Protein AF-H6NA15-F1 (afdb_monomer)

Mean predicted aligned error: 8.89 Å

Structure (mmCIF, N/CA/C/O backbone):
data_AF-H6NA15-F1
#
_entry.id   AF-H6NA15-F1
#
loop_
_atom_site.group_PDB
_atom_site.id
_atom_site.type_symbol
_atom_site.label_atom_id
_atom_site.label_alt_id
_atom_site.label_comp_id
_atom_site.label_asym_id
_atom_site.label_entity_id
_atom_site.label_seq_id
_atom_site.pdbx_PDB_ins_code
_atom_site.Cartn_x
_atom_site.Cartn_y
_atom_site.Cartn_z
_atom_site.occupancy
_atom_site.B_iso_or_equiv
_atom_site.auth_seq_id
_atom_site.auth_comp_id
_atom_site.auth_asym_id
_atom_site.auth_atom_id
_atom_site.pdbx_PDB_model_num
ATOM 1 N N . MET A 1 1 ? -8.275 13.413 22.780 1.00 54.44 1 MET A N 1
ATOM 2 C CA . MET A 1 1 ? -6.966 13.155 22.125 1.00 54.44 1 MET A CA 1
ATOM 3 C C . MET A 1 1 ? -6.715 14.273 21.119 1.00 54.44 1 MET A C 1
ATOM 5 O O . MET A 1 1 ? -7.529 14.413 20.221 1.00 54.44 1 MET A O 1
ATOM 9 N N . GLN A 1 2 ? -5.659 15.075 21.287 1.00 58.62 2 GLN A N 1
ATOM 10 C CA . GLN A 1 2 ? -5.511 16.385 20.622 1.00 58.62 2 GLN A CA 1
ATOM 11 C C . GLN A 1 2 ? -5.276 16.355 19.095 1.00 58.62 2 GLN A C 1
ATOM 13 O O . GLN A 1 2 ? -5.669 17.306 18.437 1.00 58.62 2 GLN A O 1
ATOM 18 N N . TYR A 1 3 ? -4.741 15.273 18.503 1.00 69.12 3 TYR A N 1
ATOM 19 C CA . TYR A 1 3 ? -4.517 15.189 17.042 1.00 69.12 3 TYR A CA 1
ATOM 20 C C . TYR A 1 3 ? -4.763 13.772 16.491 1.00 69.12 3 TYR A C 1
ATOM 22 O O . TYR A 1 3 ? -3.817 13.003 16.304 1.00 69.12 3 TYR A O 1
ATOM 30 N N . PRO A 1 4 ? -6.028 13.371 16.262 1.00 74.44 4 PRO A N 1
ATOM 31 C CA . PRO A 1 4 ? -6.343 12.024 15.786 1.00 74.44 4 PRO A CA 1
ATOM 32 C C . PRO A 1 4 ? -5.823 11.761 14.365 1.00 74.44 4 PRO A C 1
ATOM 34 O O . PRO A 1 4 ? -5.337 10.668 14.105 1.00 74.44 4 PRO A O 1
ATOM 37 N N . TRP A 1 5 ? -5.856 12.758 13.481 1.00 79.56 5 TRP A N 1
ATOM 38 C CA . TRP A 1 5 ? -5.491 12.623 12.067 1.00 79.56 5 TRP A CA 1
ATOM 39 C C . TRP A 1 5 ? -4.003 12.369 11.845 1.00 79.56 5 TRP A C 1
ATOM 41 O O . TRP A 1 5 ? -3.649 11.406 11.181 1.00 79.56 5 TRP A O 1
ATOM 51 N N . ILE A 1 6 ? -3.134 13.166 12.474 1.00 82.81 6 ILE A N 1
ATOM 52 C CA . ILE A 1 6 ? -1.674 13.010 12.366 1.00 82.81 6 ILE A CA 1
ATOM 53 C C . ILE A 1 6 ? -1.243 11.634 12.884 1.00 82.81 6 ILE A C 1
ATOM 55 O O . ILE A 1 6 ? -0.460 10.941 12.243 1.00 82.81 6 ILE A O 1
ATOM 59 N N . ARG A 1 7 ? -1.795 11.204 14.026 1.00 79.19 7 ARG A N 1
ATOM 60 C CA . ARG A 1 7 ? -1.494 9.883 14.595 1.00 79.19 7 ARG A CA 1
ATOM 61 C C . ARG A 1 7 ? -1.931 8.749 13.676 1.00 79.19 7 ARG A C 1
ATOM 63 O O . ARG A 1 7 ? -1.187 7.788 13.532 1.00 79.19 7 ARG A O 1
ATOM 70 N N . ILE A 1 8 ? -3.112 8.861 13.069 1.00 80.19 8 ILE A N 1
ATOM 71 C CA . ILE A 1 8 ? -3.605 7.862 12.117 1.00 80.19 8 ILE A CA 1
ATOM 72 C C . ILE A 1 8 ? -2.727 7.844 10.875 1.00 80.19 8 ILE A C 1
ATOM 74 O O . ILE A 1 8 ? -2.351 6.765 10.455 1.00 80.19 8 ILE A O 1
ATOM 78 N N . THR A 1 9 ? -2.332 9.000 10.342 1.00 85.69 9 THR A N 1
ATOM 79 C CA . THR A 1 9 ? -1.405 9.067 9.209 1.00 85.69 9 THR A CA 1
ATOM 80 C C . THR A 1 9 ? -0.089 8.357 9.526 1.00 85.69 9 THR A C 1
ATOM 82 O O . THR A 1 9 ? 0.316 7.483 8.772 1.00 85.69 9 THR A O 1
ATOM 85 N N . LEU A 1 10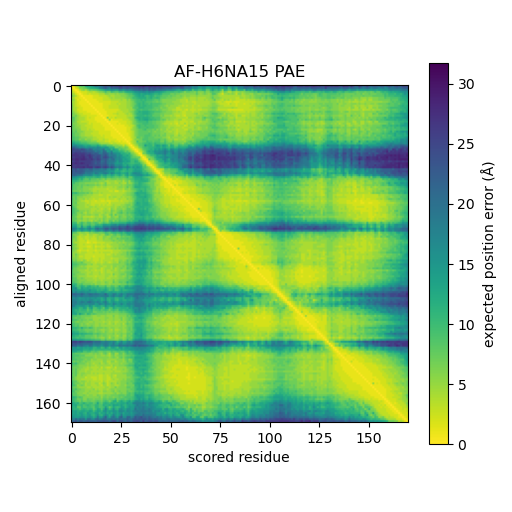 ? 0.549 8.662 10.661 1.00 84.94 10 LEU A N 1
ATOM 86 C CA . LEU A 1 10 ? 1.806 8.015 11.058 1.00 84.94 10 LEU A CA 1
ATOM 87 C C . LEU A 1 10 ? 1.644 6.502 11.252 1.00 84.94 10 LEU A C 1
ATOM 89 O O . LEU A 1 10 ? 2.473 5.729 10.778 1.00 84.94 10 LEU A O 1
ATOM 93 N N . LEU A 1 11 ? 0.563 6.081 11.915 1.00 82.06 11 LEU A N 1
ATOM 94 C CA . LEU A 1 11 ? 0.255 4.669 12.123 1.00 82.06 11 LEU A CA 1
ATOM 95 C C . LEU A 1 11 ? 0.003 3.956 10.789 1.00 82.06 11 LEU A C 1
ATOM 97 O O . LEU A 1 11 ? 0.553 2.886 10.563 1.00 82.06 11 LEU A O 1
ATOM 101 N N . SER A 1 12 ? -0.786 4.555 9.897 1.00 81.38 12 SER A N 1
ATOM 102 C CA . SER A 1 12 ? -1.056 4.038 8.557 1.00 81.38 12 SER A CA 1
ATOM 103 C C . SER A 1 12 ? 0.221 3.916 7.740 1.00 81.38 12 SER A C 1
ATOM 105 O O . SER A 1 12 ? 0.441 2.859 7.169 1.00 81.38 12 SER A O 1
ATOM 107 N N . CYS A 1 13 ? 1.096 4.925 7.736 1.00 85.81 13 CYS A N 1
ATOM 108 C CA . CYS A 1 13 ? 2.379 4.849 7.035 1.00 85.81 13 CYS A CA 1
ATOM 109 C C . CYS A 1 13 ? 3.264 3.722 7.581 1.00 85.81 13 CYS A C 1
ATOM 111 O O . CYS A 1 13 ? 3.832 2.960 6.804 1.00 85.81 13 CYS A O 1
ATOM 113 N N . TRP A 1 14 ? 3.369 3.596 8.908 1.00 83.25 14 TRP A N 1
ATOM 114 C CA . TRP A 1 14 ? 4.201 2.569 9.536 1.00 83.25 14 TRP A CA 1
ATOM 115 C C . TRP A 1 14 ? 3.660 1.156 9.290 1.00 83.25 14 TRP A C 1
ATOM 117 O O . TRP A 1 14 ? 4.409 0.272 8.879 1.00 83.25 14 TRP A O 1
ATOM 127 N N . LEU A 1 15 ? 2.352 0.953 9.481 1.00 81.38 15 LEU A N 1
ATOM 128 C CA . LEU A 1 15 ? 1.696 -0.331 9.233 1.00 81.38 15 LEU A CA 1
ATOM 129 C C . LEU A 1 15 ? 1.755 -0.703 7.758 1.00 81.38 15 LEU A C 1
ATOM 131 O O . LEU A 1 15 ? 2.146 -1.819 7.431 1.00 81.38 15 LEU A O 1
ATOM 135 N N . PHE A 1 16 ? 1.403 0.231 6.874 1.00 82.94 16 PHE A N 1
ATOM 136 C CA . PHE A 1 16 ? 1.443 -0.003 5.441 1.00 82.94 16 PHE A CA 1
ATOM 137 C C . PHE A 1 16 ? 2.861 -0.356 4.995 1.00 82.94 16 PHE A C 1
ATOM 139 O O . PHE A 1 16 ? 3.051 -1.412 4.408 1.00 82.94 16 PHE A O 1
ATOM 146 N N . GLY A 1 17 ? 3.866 0.450 5.355 1.00 81.44 17 GLY A N 1
ATOM 147 C CA . GLY A 1 17 ? 5.262 0.176 5.011 1.00 81.44 17 GLY A CA 1
ATOM 148 C C . GLY A 1 17 ? 5.747 -1.182 5.528 1.00 81.44 17 GLY A C 1
ATOM 149 O O . GLY A 1 17 ? 6.328 -1.954 4.769 1.00 81.44 17 GLY A O 1
ATOM 150 N N . GLY A 1 18 ? 5.452 -1.516 6.789 1.00 82.69 18 GLY A N 1
ATOM 151 C CA . GLY A 1 18 ? 5.834 -2.797 7.384 1.00 82.69 18 GLY A CA 1
ATOM 152 C C . GLY A 1 18 ? 5.185 -4.001 6.696 1.00 82.69 18 GLY A C 1
ATOM 153 O O . GLY A 1 18 ? 5.876 -4.951 6.329 1.00 82.69 18 GLY A O 1
ATOM 154 N N . PHE A 1 19 ? 3.868 -3.964 6.473 1.00 82.88 19 PHE A N 1
ATOM 155 C CA . PHE A 1 19 ? 3.163 -5.064 5.809 1.00 82.88 19 PHE A CA 1
ATOM 156 C C . PHE A 1 19 ? 3.462 -5.150 4.314 1.00 82.88 19 PHE A C 1
ATOM 158 O O . PHE A 1 19 ?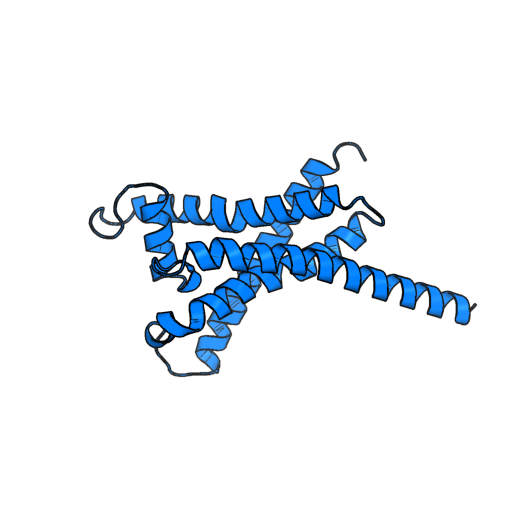 3.478 -6.250 3.763 1.00 82.88 19 PHE A O 1
ATOM 165 N N . TYR A 1 20 ? 3.726 -4.025 3.657 1.00 80.69 20 TYR A N 1
ATOM 166 C CA . TYR A 1 20 ? 4.132 -3.992 2.257 1.00 80.69 20 TYR A CA 1
ATOM 167 C C . TYR A 1 20 ? 5.511 -4.641 2.074 1.00 80.69 20 TYR A C 1
ATOM 169 O O . TYR A 1 20 ? 5.661 -5.525 1.233 1.00 80.69 20 TYR A O 1
ATOM 177 N N . LEU A 1 21 ? 6.486 -4.308 2.931 1.00 81.31 21 LEU A N 1
ATOM 178 C CA . LEU A 1 21 ? 7.799 -4.967 2.954 1.00 81.31 21 LEU A CA 1
ATOM 179 C C . LEU A 1 21 ? 7.694 -6.460 3.274 1.00 81.31 21 LEU A C 1
ATOM 181 O O . LEU A 1 21 ? 8.354 -7.273 2.631 1.00 81.31 21 LEU A O 1
ATOM 185 N N . LEU A 1 22 ? 6.844 -6.836 4.232 1.00 82.06 22 LEU A N 1
ATOM 186 C CA . LEU A 1 22 ? 6.601 -8.242 4.549 1.00 82.06 22 LEU A CA 1
ATOM 187 C C . LEU A 1 22 ? 6.002 -8.989 3.351 1.00 82.06 22 LEU A C 1
ATOM 189 O O . LEU A 1 22 ? 6.438 -10.092 3.039 1.00 82.06 22 LEU A O 1
ATOM 193 N N . THR A 1 23 ? 5.033 -8.382 2.661 1.00 79.19 23 THR A N 1
ATOM 194 C CA . THR A 1 23 ? 4.408 -8.957 1.462 1.00 79.19 23 THR A CA 1
ATOM 195 C C . THR A 1 23 ? 5.437 -9.138 0.355 1.00 79.19 23 THR A C 1
ATOM 197 O O . THR A 1 23 ? 5.488 -10.200 -0.265 1.00 79.19 23 THR A O 1
ATOM 200 N N . PHE A 1 24 ? 6.311 -8.149 0.160 1.00 75.75 24 PHE A N 1
ATOM 201 C CA . PHE A 1 24 ? 7.420 -8.240 -0.780 1.00 75.75 24 PHE A CA 1
ATOM 202 C C . PHE A 1 24 ? 8.380 -9.376 -0.417 1.00 75.75 24 PHE A C 1
ATOM 204 O O . PHE A 1 24 ? 8.683 -10.208 -1.265 1.00 75.75 24 PHE A O 1
ATOM 211 N N . PHE A 1 25 ? 8.791 -9.474 0.849 1.00 77.94 25 PHE A N 1
ATOM 212 C CA . PHE A 1 25 ? 9.690 -10.525 1.320 1.00 77.94 25 PHE A CA 1
ATOM 213 C C . PHE A 1 25 ? 9.088 -11.925 1.158 1.00 77.94 25 PHE A C 1
ATOM 215 O O . PHE A 1 25 ? 9.740 -12.818 0.625 1.00 77.94 25 PHE A O 1
ATOM 222 N N . VAL A 1 26 ? 7.832 -12.122 1.572 1.00 76.12 26 VAL A N 1
ATOM 223 C CA . VAL A 1 26 ? 7.125 -13.403 1.413 1.00 76.12 26 VAL A CA 1
ATOM 224 C C . VAL A 1 26 ? 7.017 -13.769 -0.059 1.00 76.12 26 VAL A C 1
ATOM 226 O O . VAL A 1 26 ? 7.300 -14.905 -0.423 1.00 76.12 26 VAL A O 1
ATOM 229 N N . THR A 1 27 ? 6.671 -12.802 -0.907 1.00 70.81 27 THR A N 1
ATOM 230 C CA . THR A 1 27 ? 6.576 -12.999 -2.353 1.00 70.81 27 THR A CA 1
ATOM 231 C C . THR A 1 27 ? 7.938 -13.406 -2.928 1.00 70.81 27 THR A C 1
ATOM 233 O O . THR A 1 27 ? 8.049 -14.480 -3.515 1.00 70.81 27 THR A O 1
ATOM 236 N N . ALA A 1 28 ? 9.002 -12.647 -2.650 1.00 67.12 28 ALA A N 1
ATOM 237 C CA . ALA A 1 28 ? 10.372 -12.944 -3.079 1.00 67.12 28 ALA A CA 1
ATOM 238 C C . ALA A 1 28 ? 10.868 -14.330 -2.618 1.00 67.12 28 ALA A C 1
ATOM 240 O O . ALA A 1 28 ? 11.467 -15.068 -3.397 1.00 67.12 28 ALA A O 1
ATOM 241 N N . MET A 1 29 ? 10.579 -14.719 -1.372 1.00 67.06 29 MET A N 1
ATOM 242 C CA . MET A 1 29 ? 10.955 -16.030 -0.825 1.00 67.06 29 MET A CA 1
ATOM 243 C C . MET A 1 29 ? 10.095 -17.172 -1.376 1.00 67.06 29 MET A C 1
ATOM 245 O O . MET A 1 29 ? 10.577 -18.286 -1.561 1.00 67.06 29 MET A O 1
ATOM 249 N N . SER A 1 30 ? 8.817 -16.921 -1.659 1.00 64.50 30 SER A N 1
ATOM 250 C CA . SER A 1 30 ? 7.938 -17.927 -2.260 1.00 64.50 30 SER A CA 1
ATOM 251 C C . SER A 1 30 ? 8.352 -18.262 -3.696 1.00 64.50 30 SER A C 1
ATOM 253 O O . SER A 1 30 ? 8.270 -19.423 -4.095 1.00 64.50 30 SER A O 1
ATOM 255 N N . TYR A 1 31 ? 8.904 -17.292 -4.432 1.00 55.19 31 TYR A N 1
ATOM 256 C CA . TYR A 1 31 ? 9.461 -17.518 -5.764 1.00 55.19 31 TYR A CA 1
ATOM 257 C C . TYR A 1 31 ? 10.675 -18.446 -5.762 1.00 55.19 31 TYR A C 1
ATOM 259 O O . TYR A 1 31 ? 10.762 -19.326 -6.613 1.00 55.19 31 TYR A O 1
ATOM 267 N N . SER A 1 32 ? 11.588 -18.295 -4.800 1.00 52.94 32 SER A N 1
ATOM 268 C CA . SER A 1 32 ? 12.786 -19.141 -4.718 1.00 52.94 32 SER A CA 1
ATOM 269 C C . SER A 1 32 ? 12.487 -20.568 -4.247 1.00 52.94 32 SER A C 1
ATOM 271 O O . SER A 1 32 ? 13.229 -21.490 -4.583 1.00 52.94 32 SER A O 1
ATOM 273 N N . LEU A 1 33 ? 11.396 -20.764 -3.498 1.00 49.09 33 LEU A N 1
ATOM 274 C CA . LEU A 1 33 ? 11.014 -22.058 -2.928 1.00 49.09 33 LEU A CA 1
ATOM 275 C C . LEU A 1 33 ? 10.104 -22.893 -3.826 1.00 49.09 33 LEU A C 1
ATOM 277 O O . LEU A 1 33 ? 10.188 -24.119 -3.789 1.00 49.09 33 LEU A O 1
ATOM 281 N N . ILE A 1 34 ? 9.211 -22.257 -4.585 1.00 48.25 34 ILE A N 1
ATOM 282 C CA . ILE A 1 34 ? 8.1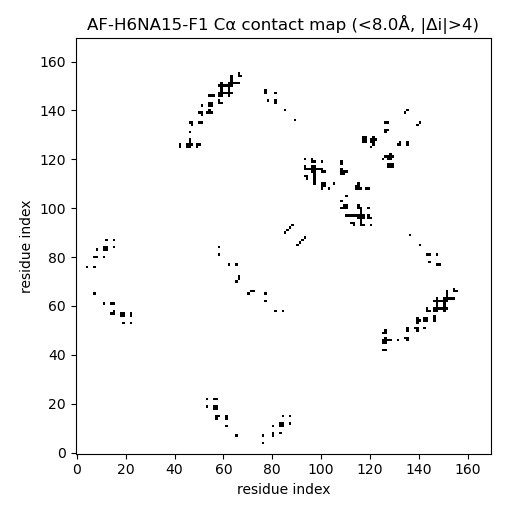48 -22.988 -5.270 1.00 48.25 34 ILE A CA 1
ATOM 283 C C . ILE A 1 34 ? 8.621 -23.403 -6.663 1.00 48.25 34 ILE A C 1
ATOM 285 O O . ILE A 1 34 ? 8.674 -24.602 -6.919 1.00 48.25 34 ILE A O 1
ATOM 289 N N . TRP A 1 35 ? 9.054 -22.491 -7.539 1.00 42.97 35 TRP A N 1
ATOM 290 C CA . TRP A 1 35 ? 9.270 -22.798 -8.960 1.00 42.97 35 TRP A CA 1
ATOM 291 C C . TRP A 1 35 ? 10.630 -22.282 -9.475 1.00 42.97 35 TRP A C 1
ATOM 293 O O . TRP A 1 35 ? 10.939 -21.102 -9.363 1.00 42.97 35 TRP A O 1
ATOM 303 N N . ARG A 1 36 ? 11.431 -23.151 -10.120 1.00 47.41 36 ARG A N 1
ATOM 304 C CA . ARG A 1 36 ? 12.630 -22.778 -10.914 1.00 47.41 36 ARG A CA 1
ATOM 305 C C . ARG A 1 36 ? 12.237 -22.061 -12.220 1.00 47.41 36 ARG A C 1
ATOM 307 O O . ARG A 1 36 ? 12.657 -22.475 -13.298 1.00 47.41 36 ARG A O 1
ATOM 314 N N . ILE A 1 37 ? 11.364 -21.062 -12.160 1.00 44.06 37 ILE A N 1
ATOM 315 C CA . ILE A 1 37 ? 10.857 -20.376 -13.351 1.00 44.06 37 ILE A CA 1
ATOM 316 C C . ILE A 1 37 ? 11.339 -18.922 -13.312 1.00 44.06 37 ILE A C 1
ATOM 318 O O . ILE A 1 37 ? 11.170 -18.270 -12.282 1.00 44.06 37 ILE A O 1
ATOM 322 N N . PRO A 1 38 ? 11.986 -18.427 -14.386 1.00 43.88 38 PRO A N 1
ATOM 323 C CA . PRO A 1 38 ? 12.532 -17.075 -14.429 1.00 43.88 38 PRO A CA 1
ATOM 324 C C . PRO A 1 38 ? 11.431 -16.024 -14.241 1.00 43.88 38 PRO A C 1
ATOM 326 O O . PRO A 1 38 ? 10.308 -16.198 -14.721 1.00 43.88 38 PRO A O 1
ATOM 329 N N . ALA A 1 39 ? 11.783 -14.928 -13.560 1.00 46.19 39 ALA A N 1
ATOM 330 C CA . ALA A 1 39 ? 10.906 -13.811 -13.189 1.00 46.19 39 ALA A CA 1
ATOM 331 C C . ALA A 1 39 ? 10.119 -13.204 -14.373 1.00 46.19 39 ALA A C 1
ATOM 333 O O . ALA A 1 39 ? 9.070 -12.589 -14.182 1.00 46.19 39 ALA A O 1
ATOM 334 N N . ASP A 1 40 ? 10.590 -13.440 -15.597 1.00 47.53 40 ASP A N 1
ATOM 335 C CA . ASP A 1 40 ? 10.109 -12.796 -16.815 1.00 47.53 40 ASP A CA 1
ATOM 336 C C . ASP A 1 40 ? 8.892 -13.489 -17.452 1.00 47.53 40 ASP A C 1
ATOM 338 O O . ASP A 1 40 ? 8.117 -12.836 -18.149 1.00 47.53 40 ASP A O 1
ATOM 342 N N . MET A 1 41 ? 8.657 -14.786 -17.196 1.00 44.06 41 MET A N 1
ATOM 343 C CA . MET A 1 41 ? 7.572 -15.537 -17.865 1.00 44.06 41 MET A CA 1
ATOM 344 C C . MET A 1 41 ? 6.169 -15.276 -17.295 1.00 44.06 41 MET A C 1
ATOM 346 O O . MET A 1 41 ? 5.177 -15.660 -17.911 1.00 44.06 41 MET A O 1
ATOM 350 N N . PHE A 1 42 ? 6.053 -14.618 -16.138 1.00 52.59 42 PHE A N 1
ATOM 351 C CA . PHE A 1 42 ? 4.761 -14.385 -15.479 1.00 52.59 42 PHE A CA 1
ATOM 352 C C . PHE A 1 42 ? 4.196 -12.978 -15.660 1.00 52.59 42 PHE A C 1
ATOM 354 O O . PHE A 1 42 ? 3.089 -12.726 -15.173 1.00 52.59 42 PHE A O 1
ATOM 361 N N . ARG A 1 43 ? 4.897 -12.066 -16.346 1.00 52.88 43 ARG A N 1
ATOM 362 C CA . ARG A 1 43 ? 4.457 -10.667 -16.503 1.00 52.88 43 ARG A CA 1
ATOM 363 C C . ARG A 1 43 ? 3.021 -10.546 -17.042 1.00 52.88 43 ARG A C 1
ATOM 365 O O . ARG A 1 43 ? 2.287 -9.695 -16.557 1.00 52.88 43 ARG A O 1
ATOM 372 N N . ASP A 1 44 ? 2.581 -11.464 -17.905 1.00 54.94 44 ASP A N 1
ATOM 373 C CA . ASP A 1 44 ? 1.252 -11.414 -18.539 1.00 54.94 44 ASP A CA 1
ATOM 374 C C . ASP A 1 44 ? 0.091 -11.946 -17.675 1.00 54.94 44 ASP A C 1
ATOM 376 O O . ASP A 1 44 ? -1.038 -11.470 -17.797 1.00 54.94 44 ASP A O 1
ATOM 380 N N . VAL A 1 45 ? 0.337 -12.907 -16.775 1.00 52.97 45 VAL A N 1
ATOM 381 C CA . VAL A 1 45 ? -0.722 -13.562 -15.964 1.00 52.97 45 VAL A CA 1
ATOM 382 C C . VAL A 1 45 ? -0.737 -13.063 -14.517 1.00 52.97 45 VAL A C 1
ATOM 384 O O . VAL A 1 45 ? -1.761 -13.107 -13.837 1.00 52.97 45 VAL A O 1
ATOM 387 N N . SER A 1 46 ? 0.395 -12.574 -14.018 1.00 58.56 46 SER A N 1
ATOM 388 C CA . SER A 1 46 ? 0.592 -12.390 -12.581 1.00 58.56 46 SER A CA 1
ATOM 389 C C . SER A 1 46 ? 0.390 -10.967 -12.066 1.00 58.56 46 SER A C 1
ATOM 391 O O . SER A 1 46 ? 0.306 -10.766 -10.858 1.00 58.56 46 SER A O 1
ATOM 393 N N . TRP A 1 47 ? 0.243 -9.976 -12.943 1.00 60.78 47 TRP A N 1
ATOM 394 C CA . TRP A 1 47 ? 0.108 -8.574 -12.544 1.00 60.78 47 TRP A CA 1
ATOM 395 C C . TRP A 1 47 ? -1.189 -8.294 -11.761 1.00 60.78 47 TRP A C 1
ATOM 397 O O . TRP A 1 47 ? -1.133 -7.575 -10.766 1.00 60.78 47 TRP A O 1
ATOM 407 N N . ILE A 1 48 ? -2.336 -8.897 -12.130 1.00 65.62 48 ILE A N 1
ATOM 408 C CA . ILE A 1 48 ? -3.591 -8.787 -11.349 1.00 65.62 48 ILE A CA 1
ATOM 409 C C . ILE A 1 48 ? -3.393 -9.458 -10.002 1.00 65.62 48 ILE A C 1
ATOM 411 O O . ILE A 1 48 ? -3.744 -8.897 -8.971 1.00 65.62 48 ILE A O 1
ATOM 415 N N . PHE A 1 49 ? -2.840 -10.670 -10.022 1.00 70.50 49 PHE A N 1
ATOM 416 C CA . PHE A 1 49 ? -2.662 -11.471 -8.824 1.00 70.50 49 PHE A CA 1
ATOM 417 C C . PHE A 1 49 ? -1.768 -10.751 -7.811 1.00 70.50 49 PHE A C 1
ATOM 419 O O . PHE A 1 49 ? -2.192 -10.543 -6.678 1.00 70.50 49 PHE A O 1
ATOM 426 N N . TYR A 1 50 ? -0.586 -10.291 -8.228 1.00 71.75 50 TYR A N 1
ATOM 427 C CA . TYR A 1 50 ? 0.316 -9.528 -7.371 1.00 71.75 50 TYR A CA 1
ATOM 428 C C . TYR A 1 50 ? -0.253 -8.160 -7.022 1.00 71.75 50 TYR A C 1
ATOM 430 O O . TYR A 1 50 ? -0.251 -7.800 -5.852 1.00 71.75 50 TYR A O 1
ATOM 438 N N . GLY A 1 51 ? -0.828 -7.434 -7.980 1.00 72.31 51 GLY A N 1
ATOM 439 C CA . GL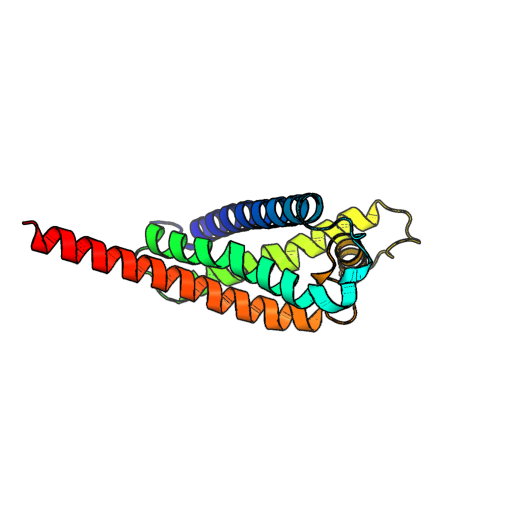Y A 1 51 ? -1.457 -6.144 -7.714 1.00 72.31 51 GLY A CA 1
ATOM 440 C C . GLY A 1 51 ? -2.538 -6.236 -6.634 1.00 72.31 51 GLY A C 1
ATOM 441 O O . GLY A 1 51 ? -2.522 -5.474 -5.673 1.00 72.31 51 GLY A O 1
ATOM 442 N N . VAL A 1 52 ? -3.428 -7.226 -6.726 1.00 74.38 52 VAL A N 1
ATOM 443 C CA . VAL A 1 52 ? -4.449 -7.491 -5.704 1.00 74.38 52 VAL A CA 1
ATOM 444 C C . VAL A 1 52 ? -3.809 -7.977 -4.403 1.00 74.38 52 VAL A C 1
ATOM 446 O O . VAL A 1 52 ? -4.207 -7.516 -3.340 1.00 74.38 52 VAL A O 1
ATOM 449 N N . LEU A 1 53 ? -2.797 -8.846 -4.445 1.00 78.25 53 LEU A N 1
ATOM 450 C CA . LEU A 1 53 ? -2.102 -9.332 -3.249 1.00 78.25 53 LEU A CA 1
ATOM 451 C C . LEU A 1 53 ? -1.486 -8.180 -2.435 1.00 78.25 53 LEU A C 1
ATOM 453 O O . LEU A 1 53 ? -1.727 -8.085 -1.229 1.00 78.25 53 LEU A O 1
ATOM 457 N N . PHE A 1 54 ? -0.755 -7.280 -3.100 1.00 78.88 54 PHE A N 1
ATOM 458 C CA . PHE A 1 54 ? -0.142 -6.091 -2.500 1.00 78.88 54 PHE A CA 1
ATOM 459 C C . PHE A 1 54 ? -1.179 -5.046 -2.064 1.00 78.88 54 PHE A C 1
ATOM 461 O O . PHE A 1 54 ? -0.955 -4.338 -1.085 1.00 78.88 54 PHE A O 1
ATOM 468 N N . SER A 1 55 ? -2.352 -5.011 -2.699 1.00 80.62 55 SER A N 1
ATOM 469 C CA . SER A 1 55 ? -3.475 -4.163 -2.287 1.00 80.62 55 SER A CA 1
ATOM 470 C C . SER A 1 55 ? -4.377 -4.783 -1.203 1.00 80.62 55 SER A C 1
ATOM 472 O O . SER A 1 55 ? -5.161 -4.071 -0.583 1.00 80.62 55 SER A O 1
ATOM 474 N N . VAL A 1 56 ? -4.278 -6.084 -0.916 1.00 82.50 56 VAL A N 1
ATOM 475 C CA . VAL A 1 56 ? -5.090 -6.764 0.113 1.00 82.50 56 VAL A CA 1
ATOM 476 C C . VAL A 1 56 ? -4.308 -6.937 1.410 1.00 82.50 56 VAL A C 1
ATOM 478 O O . VAL A 1 56 ? -4.763 -6.508 2.475 1.00 82.50 56 VAL A O 1
ATOM 481 N N . LEU A 1 57 ? -3.121 -7.548 1.341 1.00 84.00 57 LEU A N 1
ATOM 482 C CA . LEU A 1 57 ? -2.388 -7.994 2.528 1.00 84.00 57 LEU A CA 1
ATOM 483 C C . LEU A 1 57 ? -2.002 -6.871 3.497 1.00 84.00 57 LEU A C 1
ATOM 485 O O . LEU A 1 57 ? -2.150 -7.090 4.696 1.00 84.00 57 LEU A O 1
ATOM 489 N N . PRO A 1 58 ? -1.567 -5.676 3.059 1.00 84.62 58 PRO A N 1
ATOM 490 C CA . PRO A 1 58 ? -1.283 -4.571 3.975 1.00 84.62 58 PRO A CA 1
ATOM 491 C C . PRO A 1 58 ? -2.545 -3.910 4.536 1.00 84.62 58 PRO A C 1
ATOM 493 O O . PRO A 1 58 ? -2.560 -3.427 5.670 1.00 84.62 58 PRO A O 1
ATOM 496 N N . TYR A 1 59 ? -3.628 -3.902 3.759 1.00 85.94 59 TYR A N 1
ATOM 497 C CA . TYR A 1 59 ? -4.835 -3.142 4.072 1.00 85.94 59 TYR A CA 1
ATOM 498 C C . TYR A 1 59 ? -5.772 -3.872 5.048 1.00 85.94 59 TYR A C 1
ATOM 500 O O . TYR A 1 59 ? -6.382 -3.217 5.897 1.00 85.94 59 TYR A O 1
ATOM 508 N N . VAL A 1 60 ? -5.847 -5.210 5.013 1.00 86.62 60 VAL A N 1
ATOM 509 C CA . VAL A 1 60 ? -6.606 -6.008 6.003 1.00 86.62 60 VAL A CA 1
ATOM 510 C C . VAL A 1 60 ? -6.128 -5.777 7.451 1.00 86.62 60 VAL A C 1
ATOM 512 O O . VAL A 1 60 ? -6.938 -5.360 8.288 1.00 86.62 60 VAL A O 1
ATOM 515 N N . PRO A 1 61 ? -4.847 -6.001 7.806 1.00 83.56 61 PRO A N 1
ATOM 516 C CA . PRO A 1 61 ? -4.364 -5.790 9.166 1.00 83.56 61 PRO A CA 1
ATOM 517 C C . PRO A 1 61 ? -4.375 -4.309 9.552 1.00 83.56 61 PRO A C 1
ATOM 519 O O . PRO A 1 61 ? -4.656 -3.997 10.709 1.00 83.56 61 PRO A O 1
ATOM 522 N N . MET A 1 62 ? -4.167 -3.389 8.600 1.00 83.88 62 MET A N 1
ATOM 523 C CA . MET A 1 62 ? -4.356 -1.958 8.842 1.00 83.88 62 MET A CA 1
ATOM 524 C C . MET A 1 62 ? -5.792 -1.659 9.306 1.00 83.88 62 MET A C 1
ATOM 526 O O . MET A 1 62 ? -5.973 -0.981 10.314 1.00 83.88 62 MET A O 1
ATOM 530 N N . GLY A 1 63 ? -6.814 -2.215 8.645 1.00 82.50 63 GLY A N 1
ATOM 531 C CA . GLY A 1 63 ? -8.214 -2.085 9.066 1.00 82.50 63 GLY A CA 1
ATOM 532 C C . GLY A 1 63 ? -8.484 -2.631 10.472 1.00 82.50 63 GLY A C 1
ATOM 533 O O . GLY A 1 63 ? -9.117 -1.965 11.295 1.00 82.50 63 GLY A O 1
ATOM 534 N N . GLY A 1 64 ? -7.955 -3.818 10.780 1.00 82.19 64 GLY A N 1
ATOM 535 C CA . GLY A 1 64 ? -8.097 -4.433 12.103 1.00 82.19 64 GLY A CA 1
ATOM 536 C C . GLY A 1 64 ? -7.435 -3.626 13.227 1.00 82.19 64 GLY A C 1
ATOM 537 O O . GLY A 1 64 ? -8.038 -3.398 14.280 1.00 82.19 64 GLY A O 1
ATOM 538 N N . LEU A 1 65 ? -6.220 -3.129 12.988 1.00 78.81 65 LEU A N 1
ATOM 539 C CA . LEU A 1 65 ? -5.468 -2.324 13.953 1.00 78.81 65 LEU A CA 1
ATOM 540 C C . LEU A 1 65 ? -6.062 -0.927 14.137 1.00 78.81 65 LEU A C 1
ATOM 542 O O . LEU A 1 65 ? -6.104 -0.421 15.255 1.00 78.81 65 LEU A O 1
ATOM 546 N N . LEU A 1 66 ? -6.595 -0.313 13.081 1.00 77.62 66 LEU A N 1
ATOM 547 C CA . LEU A 1 66 ? -7.337 0.940 13.215 1.00 77.62 66 LEU A CA 1
ATOM 548 C C . LEU A 1 66 ? -8.570 0.753 14.096 1.00 77.62 66 LEU A C 1
ATOM 550 O O . LEU A 1 66 ? -8.810 1.571 14.980 1.00 77.62 66 LEU A O 1
ATOM 554 N N . TYR A 1 67 ? -9.320 -0.337 13.915 1.00 78.81 67 TYR A N 1
ATOM 555 C CA . TYR A 1 67 ? -10.468 -0.636 14.770 1.00 78.81 67 TYR A CA 1
ATOM 556 C C . TYR A 1 67 ? -10.071 -0.813 16.244 1.00 78.81 67 TYR A C 1
ATOM 558 O O . TYR A 1 67 ? -10.750 -0.290 17.133 1.00 78.81 67 TYR A O 1
ATOM 566 N N . SER A 1 68 ? -8.966 -1.510 16.528 1.00 77.19 68 SER A N 1
ATOM 567 C CA . SER A 1 68 ? -8.508 -1.720 17.907 1.00 77.19 68 SER A CA 1
ATOM 568 C C . SER A 1 68 ? -8.011 -0.427 18.565 1.00 77.19 68 SER A C 1
ATOM 570 O O . SER A 1 68 ? -8.381 -0.151 19.707 1.00 77.19 68 SER A O 1
ATOM 572 N N . TYR A 1 69 ? -7.255 0.406 17.841 1.00 73.94 69 TYR A N 1
ATOM 573 C CA . TYR A 1 69 ? -6.679 1.652 18.365 1.00 73.94 69 TYR A CA 1
ATOM 574 C C . TYR A 1 69 ? -7.700 2.780 18.515 1.00 73.94 69 TYR A C 1
ATOM 576 O O . TYR A 1 69 ? -7.609 3.633 19.403 1.00 73.94 69 TYR A O 1
ATOM 584 N N . LEU A 1 70 ? -8.659 2.832 17.596 1.00 70.06 70 LEU A N 1
ATOM 585 C CA . LEU A 1 70 ? -9.601 3.933 17.499 1.00 70.06 70 LEU A CA 1
ATOM 586 C C . LEU A 1 70 ? -10.942 3.611 18.170 1.00 70.06 70 LEU A C 1
ATOM 588 O O . LEU A 1 70 ? -11.658 4.546 18.534 1.00 70.06 70 LEU A O 1
ATOM 592 N N . GLY A 1 71 ? -11.261 2.333 18.394 1.00 67.81 71 GLY A N 1
ATOM 593 C CA . GLY A 1 71 ? -12.540 1.884 18.939 1.00 67.81 71 GLY A CA 1
ATOM 594 C C . GLY A 1 71 ? -13.673 1.986 17.910 1.00 67.81 71 GLY A C 1
ATOM 595 O O . GLY A 1 71 ? -13.468 1.776 16.718 1.00 67.81 71 GLY A O 1
ATOM 596 N N . ARG A 1 72 ? -14.894 2.335 18.349 1.00 64.38 72 ARG A N 1
ATOM 597 C CA . ARG A 1 72 ? -16.061 2.584 17.468 1.00 64.38 72 ARG A CA 1
ATOM 598 C C . ARG A 1 72 ? -15.942 3.927 16.723 1.00 64.38 72 ARG A C 1
ATOM 600 O O . ARG A 1 72 ? -16.810 4.786 16.855 1.00 64.38 72 ARG A O 1
ATOM 607 N N . ARG A 1 73 ? -14.841 4.167 16.014 1.00 65.12 73 ARG A N 1
ATOM 608 C CA . ARG A 1 73 ? -14.598 5.444 15.328 1.00 65.12 73 ARG A CA 1
ATOM 609 C C . ARG A 1 73 ? -15.265 5.517 13.943 1.00 65.12 73 ARG A C 1
ATOM 611 O O . ARG A 1 73 ? -15.554 4.475 13.357 1.00 65.12 73 ARG A O 1
ATOM 618 N N . PRO A 1 74 ? -15.568 6.738 13.453 1.00 64.81 74 PRO A N 1
ATOM 619 C CA . PRO A 1 74 ? -16.397 6.959 12.272 1.00 64.81 74 PRO A CA 1
ATOM 620 C C . PRO A 1 74 ? -15.687 6.501 10.999 1.00 64.81 74 PRO A C 1
ATOM 622 O O . PRO A 1 74 ? -14.483 6.702 10.854 1.00 64.81 74 PRO A O 1
ATOM 625 N N . LEU A 1 75 ? -16.471 5.960 10.066 1.00 73.25 75 LEU A N 1
ATOM 626 C CA . LEU A 1 75 ? -16.088 5.507 8.721 1.00 73.25 75 LEU A CA 1
ATOM 627 C C . LEU A 1 75 ? -15.088 6.441 8.008 1.00 73.25 75 LEU A C 1
ATOM 629 O O . LEU A 1 75 ? -14.185 5.982 7.319 1.00 73.25 75 LEU A O 1
ATOM 633 N N . ILE A 1 76 ? -15.190 7.745 8.261 1.00 78.25 76 ILE A N 1
ATOM 634 C CA . ILE A 1 76 ? -14.291 8.793 7.765 1.00 78.25 76 ILE A CA 1
ATOM 635 C C . ILE A 1 76 ? -12.810 8.531 8.101 1.00 78.25 76 ILE A C 1
ATOM 637 O O . ILE A 1 76 ? -11.948 8.735 7.253 1.00 78.25 76 ILE A O 1
ATOM 641 N N . LEU A 1 77 ? -12.483 8.069 9.313 1.00 75.19 77 LEU A N 1
ATOM 642 C CA . LEU A 1 77 ? -11.088 7.820 9.709 1.00 75.19 77 LEU A CA 1
ATOM 643 C C . LEU A 1 77 ? -10.508 6.572 9.037 1.00 75.19 77 LEU A C 1
ATOM 645 O O . LEU A 1 77 ? -9.315 6.523 8.748 1.00 75.19 77 LEU A O 1
ATOM 649 N N . THR A 1 78 ? -11.360 5.586 8.760 1.00 76.38 78 THR A N 1
ATOM 650 C CA . THR A 1 78 ? -11.009 4.393 7.986 1.00 76.38 78 THR A CA 1
ATOM 651 C C . THR A 1 78 ? -10.730 4.757 6.529 1.00 76.38 78 THR A C 1
ATOM 653 O O . THR A 1 78 ? -9.728 4.322 5.969 1.00 76.38 78 THR A O 1
ATOM 656 N N . VAL A 1 79 ? -11.572 5.614 5.940 1.00 80.56 79 VAL A N 1
ATOM 657 C CA . VAL A 1 79 ? -11.373 6.153 4.586 1.00 80.56 79 VAL A CA 1
ATOM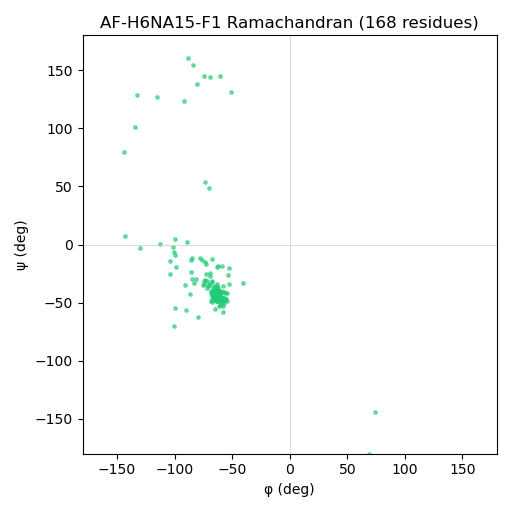 658 C C . VAL A 1 79 ? -10.090 6.984 4.510 1.00 80.56 79 VAL A C 1
ATOM 660 O O . VAL A 1 79 ? -9.311 6.808 3.580 1.00 80.56 79 VAL A O 1
ATOM 663 N N . HIS A 1 80 ? -9.816 7.825 5.513 1.00 84.25 80 HIS A N 1
ATOM 664 C CA . HIS A 1 80 ? -8.563 8.585 5.601 1.00 84.25 80 HIS A CA 1
ATOM 665 C C . HIS A 1 80 ? -7.338 7.675 5.621 1.00 84.25 80 HIS A C 1
ATOM 667 O O . HIS A 1 80 ? -6.409 7.877 4.849 1.00 84.25 80 HIS A O 1
ATOM 673 N N . ALA A 1 81 ? -7.342 6.644 6.466 1.00 80.50 81 ALA A N 1
ATOM 674 C CA . ALA A 1 81 ? -6.239 5.695 6.537 1.00 80.50 81 ALA A CA 1
ATOM 675 C C . ALA A 1 81 ? -6.024 4.924 5.226 1.00 80.50 81 ALA A C 1
ATOM 677 O O . ALA A 1 81 ? -4.881 4.727 4.817 1.00 80.50 81 ALA A O 1
ATOM 678 N N . ALA A 1 82 ? -7.108 4.521 4.554 1.00 82.31 82 ALA A N 1
ATOM 679 C CA . ALA A 1 82 ? -7.032 3.905 3.232 1.00 82.31 82 ALA A CA 1
ATOM 680 C C . ALA A 1 82 ? -6.438 4.873 2.194 1.00 82.31 82 ALA A C 1
ATOM 682 O O . ALA A 1 82 ? -5.565 4.479 1.427 1.00 82.31 82 ALA A O 1
ATOM 683 N N . GLY A 1 83 ? -6.845 6.147 2.221 1.00 84.75 83 GLY A N 1
ATOM 684 C CA . GLY A 1 83 ? -6.291 7.194 1.359 1.00 84.75 83 GLY A CA 1
ATOM 685 C C . GLY A 1 83 ? -4.807 7.470 1.616 1.00 84.75 83 GLY A C 1
ATOM 686 O O . GLY A 1 83 ? -4.044 7.643 0.671 1.00 84.75 83 GLY A O 1
ATOM 687 N N . VAL A 1 84 ? -4.370 7.453 2.880 1.00 86.38 84 VAL A N 1
ATOM 688 C CA . VAL A 1 84 ? -2.945 7.559 3.235 1.00 86.38 84 VAL A CA 1
ATOM 689 C C . VAL A 1 84 ? -2.164 6.357 2.704 1.00 86.38 84 VAL A C 1
ATOM 691 O O . VAL A 1 84 ? -1.130 6.556 2.076 1.00 86.38 84 VAL A O 1
ATOM 694 N N . GLY A 1 85 ? -2.660 5.130 2.902 1.00 82.50 85 GLY A N 1
ATOM 695 C CA . GLY A 1 85 ? -2.040 3.922 2.342 1.00 82.50 85 GLY A CA 1
ATOM 696 C C . GLY A 1 85 ? -1.892 4.006 0.822 1.00 82.50 85 GLY A C 1
ATOM 697 O O . GLY A 1 85 ? -0.797 3.807 0.303 1.00 82.50 85 GLY A O 1
ATOM 698 N N . PHE A 1 86 ? -2.951 4.437 0.129 1.00 85.06 86 PHE A N 1
ATOM 699 C CA . PHE A 1 86 ? -2.946 4.640 -1.321 1.00 85.06 86 PHE A CA 1
ATOM 700 C C . PHE A 1 86 ? -1.885 5.660 -1.751 1.00 85.06 86 PHE A C 1
ATOM 702 O O . PHE A 1 86 ? -1.131 5.412 -2.690 1.00 85.06 86 PHE A O 1
ATOM 709 N N . LEU A 1 87 ? -1.796 6.802 -1.060 1.00 86.06 87 LEU A N 1
ATOM 710 C CA . LEU A 1 87 ? -0.795 7.830 -1.356 1.00 86.06 87 LEU A CA 1
ATOM 711 C C . LEU A 1 87 ? 0.630 7.314 -1.155 1.00 86.06 87 LEU A C 1
ATOM 713 O O . LEU A 1 87 ? 1.511 7.657 -1.940 1.00 86.06 87 LEU A O 1
ATOM 717 N N . VAL A 1 88 ? 0.862 6.487 -0.136 1.00 84.69 88 VAL A N 1
ATOM 718 C CA . VAL A 1 88 ? 2.174 5.875 0.108 1.00 84.69 88 VAL A CA 1
ATOM 719 C C . VAL A 1 88 ? 2.516 4.874 -0.998 1.00 84.69 88 VAL A C 1
ATOM 721 O O . VAL A 1 88 ? 3.592 4.957 -1.583 1.00 84.69 88 VAL A O 1
ATOM 724 N N . GLU A 1 89 ? 1.593 3.971 -1.322 1.00 78.81 89 GLU A N 1
ATOM 725 C CA . GLU A 1 89 ? 1.776 2.906 -2.314 1.00 78.81 89 GLU A CA 1
ATOM 726 C C . GLU A 1 89 ? 1.967 3.450 -3.733 1.00 78.81 89 GLU A C 1
ATOM 728 O O . GLU A 1 89 ? 2.954 3.155 -4.401 1.00 78.81 89 GLU A O 1
ATOM 733 N N . LYS A 1 90 ? 1.013 4.263 -4.188 1.00 80.06 90 LYS A N 1
ATOM 734 C CA . LYS A 1 90 ? 0.852 4.651 -5.594 1.00 80.06 90 LYS A CA 1
ATOM 735 C C . LYS A 1 90 ? 1.338 6.064 -5.900 1.00 80.06 90 LYS A C 1
ATOM 737 O O . LYS A 1 90 ? 1.475 6.409 -7.070 1.00 80.06 90 LYS A O 1
ATOM 742 N N . GLY A 1 91 ? 1.569 6.880 -4.872 1.00 82.62 91 GLY A N 1
ATOM 743 C CA . GLY A 1 91 ? 2.155 8.215 -4.998 1.00 82.62 91 GLY A CA 1
ATOM 744 C C . GLY A 1 91 ? 3.637 8.203 -4.644 1.00 82.62 91 GLY A C 1
ATOM 745 O O . GLY A 1 91 ? 4.492 8.339 -5.515 1.00 82.62 91 GLY A O 1
ATOM 746 N N . ILE A 1 92 ? 3.946 8.008 -3.359 1.00 84.75 92 ILE A N 1
ATOM 747 C CA . ILE A 1 92 ? 5.320 8.069 -2.841 1.00 84.75 92 ILE A CA 1
ATOM 748 C C . ILE A 1 92 ? 6.189 6.974 -3.464 1.00 84.75 92 ILE A C 1
ATOM 750 O O . ILE A 1 92 ? 7.311 7.268 -3.861 1.00 84.75 92 ILE A O 1
ATOM 754 N N . GLY A 1 93 ? 5.683 5.745 -3.609 1.00 81.56 93 GLY A N 1
ATOM 755 C CA . GLY A 1 93 ? 6.419 4.656 -4.262 1.00 81.56 93 GLY A CA 1
ATOM 756 C C . GLY A 1 93 ? 6.870 5.001 -5.686 1.00 81.56 93 GLY A C 1
ATOM 757 O O . GLY A 1 93 ? 8.045 4.848 -6.015 1.00 81.56 93 GLY A O 1
ATOM 758 N N . VAL A 1 94 ? 5.966 5.548 -6.506 1.00 83.94 94 VAL A N 1
ATOM 759 C CA . VAL A 1 94 ? 6.266 5.972 -7.888 1.00 83.94 94 VAL A CA 1
ATOM 760 C C . VAL A 1 94 ? 7.227 7.155 -7.913 1.00 83.94 94 VAL A C 1
ATOM 762 O O . VAL A 1 94 ? 8.150 7.188 -8.722 1.00 83.94 94 VAL A O 1
ATOM 765 N N . PHE A 1 95 ? 7.051 8.113 -7.004 1.00 84.81 95 PHE A N 1
ATOM 766 C CA . PHE A 1 95 ? 7.949 9.256 -6.881 1.00 84.81 95 PHE A CA 1
ATOM 767 C C . PHE A 1 95 ? 9.375 8.840 -6.501 1.00 84.81 95 PHE A C 1
ATOM 769 O O . PHE A 1 95 ? 10.332 9.275 -7.138 1.00 84.81 95 PHE A O 1
ATOM 776 N N . LEU A 1 96 ? 9.530 7.958 -5.509 1.00 84.75 96 LEU A N 1
ATOM 777 C CA . LEU A 1 96 ? 10.835 7.429 -5.111 1.00 84.75 96 LEU A CA 1
ATOM 778 C C . LEU A 1 96 ? 11.484 6.631 -6.242 1.00 84.75 96 LEU A C 1
ATOM 780 O O . LEU A 1 96 ? 12.672 6.804 -6.500 1.00 84.75 96 LEU A O 1
ATOM 784 N N . ALA A 1 97 ? 10.708 5.816 -6.957 1.00 83.69 97 ALA A N 1
ATOM 785 C CA . ALA A 1 97 ? 11.207 5.106 -8.126 1.00 83.69 97 ALA A CA 1
ATOM 786 C C . ALA A 1 97 ? 11.659 6.065 -9.235 1.00 83.69 97 ALA A C 1
ATOM 788 O O . ALA A 1 97 ? 12.704 5.847 -9.833 1.00 83.69 97 ALA A O 1
ATOM 789 N N . ALA A 1 98 ? 10.941 7.166 -9.470 1.00 83.94 98 ALA A N 1
ATOM 790 C CA . ALA A 1 98 ? 11.358 8.183 -10.435 1.00 83.94 98 ALA A CA 1
ATOM 791 C C . ALA A 1 98 ? 12.662 8.879 -10.006 1.00 83.94 98 ALA A C 1
ATOM 793 O O . ALA A 1 98 ? 13.545 9.110 -10.831 1.00 83.94 98 ALA A O 1
ATOM 794 N N . MET A 1 99 ? 12.826 9.161 -8.707 1.00 84.25 99 MET A N 1
ATOM 795 C CA . MET A 1 99 ? 14.095 9.669 -8.175 1.00 84.25 99 MET A CA 1
ATOM 796 C C . MET A 1 99 ? 15.235 8.663 -8.369 1.00 84.25 99 MET A C 1
ATOM 798 O O . MET A 1 99 ? 16.329 9.058 -8.760 1.00 84.25 99 MET A O 1
ATOM 802 N N . MET A 1 100 ? 14.995 7.371 -8.142 1.00 84.50 100 MET A N 1
ATOM 803 C CA . MET A 1 100 ? 15.995 6.326 -8.385 1.00 84.50 100 MET A CA 1
ATOM 804 C C . MET A 1 100 ? 16.329 6.189 -9.875 1.00 84.50 100 MET A C 1
ATOM 806 O O . MET A 1 100 ? 17.504 6.114 -10.226 1.00 84.50 100 MET A O 1
ATOM 810 N N . ALA A 1 101 ? 15.319 6.237 -10.748 1.00 82.75 101 ALA A N 1
ATOM 811 C CA . ALA A 1 101 ? 15.466 6.187 -12.200 1.00 82.75 101 ALA A CA 1
ATOM 812 C C . ALA A 1 101 ? 16.369 7.319 -12.719 1.00 82.75 101 ALA A C 1
ATOM 814 O O . ALA A 1 101 ? 17.179 7.093 -13.613 1.00 82.75 101 ALA A O 1
ATOM 815 N N . SER A 1 102 ? 16.309 8.508 -12.102 1.00 77.94 102 SER A N 1
ATOM 816 C CA . SER A 1 102 ? 17.180 9.643 -12.451 1.00 77.94 102 SER A CA 1
ATOM 817 C C . SER A 1 102 ? 18.680 9.393 -12.216 1.00 77.94 102 SER A C 1
ATOM 819 O O . SER A 1 102 ? 19.510 10.095 -12.792 1.00 77.94 102 SER A O 1
ATOM 821 N N . GLY A 1 103 ? 19.034 8.397 -11.392 1.00 79.25 103 GLY A N 1
ATOM 822 C CA . GLY A 1 103 ? 20.415 7.970 -11.149 1.00 79.25 103 GLY A CA 1
ATOM 823 C C . GLY A 1 103 ? 20.955 6.963 -12.170 1.00 79.25 103 GLY A C 1
ATOM 824 O O . GLY A 1 103 ? 22.160 6.713 -12.193 1.00 79.25 103 GLY A O 1
ATOM 825 N N . PHE A 1 104 ? 20.093 6.389 -13.013 1.00 74.94 104 PHE A N 1
ATOM 826 C CA . PHE A 1 104 ? 20.483 5.504 -14.109 1.00 74.94 104 PHE A CA 1
ATOM 827 C C . PHE A 1 104 ? 20.762 6.309 -15.389 1.00 74.94 104 PHE A C 1
ATOM 829 O O . PHE A 1 104 ? 20.310 7.451 -15.514 1.00 74.94 104 PHE A O 1
ATOM 836 N N . PRO A 1 105 ? 21.505 5.746 -16.365 1.00 75.19 105 PRO A N 1
ATOM 837 C CA . PRO A 1 105 ? 21.699 6.393 -17.658 1.00 75.19 105 PRO A CA 1
ATOM 838 C C . PRO A 1 105 ? 20.353 6.819 -18.255 1.00 75.19 105 PRO A C 1
ATOM 840 O O . PRO A 1 105 ? 19.415 6.025 -18.312 1.00 75.19 105 PRO A O 1
ATOM 843 N N . SER A 1 106 ? 20.253 8.067 -18.722 1.00 64.62 106 SER A N 1
ATOM 844 C CA . SER A 1 106 ? 18.989 8.660 -19.196 1.00 64.62 106 SER A CA 1
ATOM 845 C C . SER A 1 106 ? 18.331 7.893 -20.350 1.00 64.62 106 SER A C 1
ATOM 847 O O . SER A 1 106 ? 17.132 8.042 -20.577 1.00 64.62 106 SER A O 1
ATOM 849 N N . SER A 1 107 ? 19.089 7.042 -21.048 1.00 67.62 107 SER A N 1
ATOM 850 C CA . SER A 1 107 ? 18.607 6.144 -22.097 1.00 67.62 107 SER A CA 1
ATOM 851 C C . SER A 1 107 ? 17.803 4.938 -21.596 1.00 67.62 107 SER A C 1
ATOM 853 O O . SER A 1 107 ? 17.150 4.302 -22.416 1.00 67.62 107 SER A O 1
ATOM 855 N N . TRP A 1 108 ? 17.846 4.598 -20.302 1.00 67.94 108 TRP A N 1
ATOM 856 C CA . TRP A 1 108 ? 17.196 3.390 -19.771 1.00 67.94 108 TRP A CA 1
ATOM 857 C C . TRP A 1 108 ? 15.726 3.611 -19.392 1.00 67.94 108 TRP A C 1
ATOM 859 O O . TRP A 1 108 ? 14.888 2.787 -19.735 1.00 67.94 108 TRP A O 1
ATOM 869 N N . TYR A 1 109 ? 15.392 4.737 -18.750 1.00 68.31 109 TYR A N 1
ATOM 870 C CA . TYR A 1 109 ? 14.045 4.972 -18.195 1.00 68.31 109 TYR A CA 1
ATOM 871 C C . TYR A 1 109 ? 13.415 6.322 -18.576 1.00 68.31 109 TYR A C 1
ATOM 873 O O . TYR A 1 109 ? 12.275 6.595 -18.198 1.00 68.31 109 TYR A O 1
ATOM 881 N N . GLY A 1 110 ? 14.132 7.182 -19.309 1.00 66.19 110 GLY A N 1
ATOM 882 C CA . GLY A 1 110 ? 13.729 8.578 -19.517 1.00 66.19 110 GLY A CA 1
ATOM 883 C C . GLY A 1 110 ? 13.819 9.423 -18.234 1.00 66.19 110 GLY A C 1
ATOM 884 O O . GLY A 1 110 ? 14.225 8.941 -17.179 1.00 66.19 110 GLY A O 1
ATOM 885 N N . GLN A 1 111 ? 13.471 10.711 -18.318 1.00 68.56 111 GLN A N 1
ATOM 886 C CA . GLN A 1 111 ? 13.562 11.668 -17.193 1.00 68.56 111 GLN A CA 1
ATOM 887 C C . GLN A 1 111 ? 12.190 12.156 -16.692 1.00 68.56 111 GLN A C 1
ATOM 889 O O . GLN A 1 111 ? 12.116 12.942 -15.748 1.00 68.56 111 GLN A O 1
ATOM 894 N N . ASP A 1 112 ? 11.096 11.680 -17.283 1.00 75.25 112 ASP A N 1
ATOM 895 C CA . ASP A 1 112 ? 9.775 12.269 -17.072 1.00 75.25 112 ASP A CA 1
ATOM 896 C C . ASP A 1 112 ? 9.031 11.598 -15.914 1.00 75.25 112 ASP A C 1
ATOM 898 O O . ASP A 1 112 ? 8.780 10.394 -15.939 1.00 75.25 112 ASP A O 1
ATOM 902 N N . TYR A 1 113 ? 8.607 12.370 -14.911 1.00 71.88 113 TYR A N 1
ATOM 903 C CA . TYR A 1 113 ? 7.649 11.892 -13.910 1.00 71.88 113 TYR A CA 1
ATOM 904 C C . TYR A 1 113 ? 6.213 11.974 -14.464 1.00 71.88 113 TYR A C 1
ATOM 906 O O . TYR A 1 113 ? 5.857 12.995 -15.054 1.00 71.88 113 TYR A O 1
ATOM 914 N N . PRO A 1 114 ? 5.344 10.967 -14.240 1.00 74.94 114 PRO A N 1
A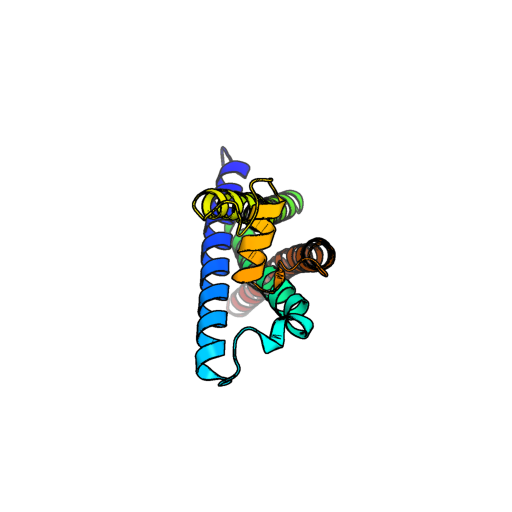TOM 915 C CA . PRO A 1 114 ? 5.571 9.725 -13.487 1.00 74.94 114 PRO A CA 1
ATOM 916 C C . PRO A 1 114 ? 6.122 8.558 -14.328 1.00 74.94 114 PRO A C 1
ATOM 918 O O . PRO A 1 114 ? 6.296 7.460 -13.802 1.00 74.94 114 PRO A O 1
ATOM 921 N N . GLY A 1 115 ? 6.386 8.773 -15.621 1.00 78.38 115 GLY A N 1
ATOM 922 C CA . GLY A 1 115 ? 6.757 7.730 -16.582 1.00 78.38 115 GLY A CA 1
ATOM 923 C C . GLY A 1 115 ? 8.008 6.934 -16.204 1.00 78.38 115 GLY A C 1
ATOM 924 O O . GLY A 1 115 ? 7.956 5.707 -16.188 1.00 78.38 115 GLY A O 1
ATOM 925 N N . SER A 1 116 ? 9.098 7.605 -15.829 1.00 80.69 116 SER A N 1
ATOM 926 C CA . SER A 1 116 ? 10.369 6.968 -15.455 1.00 80.69 116 SER A CA 1
ATOM 927 C C . SER A 1 116 ? 10.255 6.117 -14.189 1.00 80.69 116 SER A C 1
ATOM 929 O O . SER A 1 116 ? 10.799 5.017 -14.122 1.00 80.69 116 SER A O 1
ATOM 931 N N . GLY A 1 117 ? 9.477 6.579 -13.204 1.00 83.12 117 GLY A N 1
ATOM 932 C CA . GLY A 1 117 ? 9.185 5.819 -11.989 1.00 83.12 117 GLY A CA 1
ATOM 933 C C . GLY A 1 117 ? 8.349 4.574 -12.267 1.00 83.12 117 GLY A C 1
ATOM 934 O O . GLY A 1 117 ? 8.642 3.508 -11.735 1.00 83.12 117 GLY A O 1
ATOM 935 N N . HIS A 1 118 ? 7.345 4.679 -13.140 1.00 80.62 118 HIS A N 1
ATOM 936 C CA . HIS A 1 118 ? 6.567 3.521 -13.580 1.00 80.62 118 HIS A CA 1
ATOM 937 C C . HIS A 1 118 ? 7.385 2.529 -14.404 1.00 80.62 118 HIS A C 1
ATOM 939 O O . HIS A 1 118 ? 7.196 1.328 -14.238 1.00 80.62 118 HIS A O 1
ATOM 945 N N . ALA A 1 119 ? 8.292 3.006 -15.257 1.00 78.50 119 ALA A N 1
ATOM 946 C CA . ALA A 1 119 ? 9.175 2.150 -16.038 1.00 78.50 119 ALA A CA 1
ATOM 947 C C . ALA A 1 119 ? 10.108 1.340 -15.125 1.00 78.50 119 ALA A C 1
ATOM 949 O O . ALA A 1 119 ? 10.135 0.116 -15.223 1.00 78.50 119 ALA A O 1
ATOM 950 N N . LEU A 1 120 ? 10.768 1.999 -14.165 1.00 81.19 120 LEU A N 1
ATOM 951 C CA . LEU A 1 120 ? 11.620 1.319 -13.186 1.00 81.19 120 LEU A CA 1
ATOM 952 C C . LEU A 1 120 ? 10.819 0.340 -12.315 1.00 81.19 120 LEU A C 1
ATOM 954 O O . LEU A 1 120 ? 11.224 -0.804 -12.127 1.00 81.19 120 LEU A O 1
ATOM 958 N N . LEU A 1 121 ? 9.654 0.760 -11.807 1.00 80.88 121 LEU A N 1
ATOM 959 C CA . LEU A 1 121 ? 8.794 -0.140 -11.039 1.00 80.88 121 LEU A CA 1
ATOM 960 C C . LEU A 1 121 ? 8.289 -1.299 -11.888 1.00 80.88 121 LEU A C 1
ATOM 962 O O . LEU A 1 121 ? 8.145 -2.374 -11.347 1.00 80.88 121 LEU A O 1
ATOM 966 N N . CYS A 1 122 ? 8.023 -1.135 -13.179 1.00 76.50 122 CYS A N 1
ATOM 967 C CA . CYS A 1 122 ? 7.631 -2.249 -14.043 1.00 76.50 122 CYS A CA 1
ATOM 968 C C . CYS A 1 122 ? 8.751 -3.287 -14.189 1.00 76.50 122 CYS A C 1
ATOM 970 O O . CYS A 1 122 ? 8.470 -4.487 -14.183 1.00 76.50 122 CYS A O 1
ATOM 972 N N . GLU A 1 123 ? 10.009 -2.849 -14.300 1.00 75.38 123 GLU A N 1
ATOM 973 C CA . GLU A 1 123 ? 11.133 -3.782 -14.399 1.00 75.38 123 GLU A CA 1
ATOM 974 C C . GLU A 1 123 ? 11.263 -4.651 -13.149 1.00 75.38 123 GLU A C 1
ATOM 976 O O . GLU A 1 123 ? 11.353 -5.875 -13.265 1.00 75.38 123 GLU A O 1
ATOM 981 N N . GLU A 1 124 ? 11.177 -4.024 -11.976 1.00 74.62 124 GLU A N 1
ATOM 982 C CA . GLU A 1 124 ? 11.360 -4.681 -10.678 1.00 74.62 124 GLU A CA 1
ATOM 983 C C . GLU A 1 124 ? 10.078 -5.345 -10.144 1.00 74.62 124 GLU A C 1
ATOM 985 O O . GLU A 1 124 ? 10.113 -6.324 -9.398 1.00 74.62 124 GLU A O 1
ATOM 990 N N . LEU A 1 125 ? 8.916 -4.801 -10.504 1.00 74.69 125 LEU A N 1
ATOM 991 C CA . LEU A 1 125 ? 7.599 -5.152 -9.981 1.00 74.69 125 LEU A CA 1
ATOM 992 C C . LEU A 1 125 ? 6.585 -5.292 -11.138 1.00 74.69 125 LEU A C 1
ATOM 994 O O . LEU A 1 125 ? 5.984 -4.306 -11.578 1.00 74.69 125 LEU A O 1
ATOM 998 N N . PRO A 1 126 ? 6.268 -6.530 -11.564 1.00 70.75 126 PRO A N 1
ATOM 999 C CA . PRO A 1 126 ? 5.402 -6.806 -12.719 1.00 70.75 126 PRO A CA 1
ATOM 1000 C C . PRO A 1 126 ? 4.018 -6.132 -12.690 1.00 70.75 126 PRO A C 1
ATOM 1002 O O . PRO A 1 126 ? 3.425 -5.870 -13.734 1.00 70.75 126 PRO A O 1
ATOM 1005 N N . MET A 1 127 ? 3.490 -5.828 -11.500 1.00 72.44 127 MET A N 1
ATOM 1006 C CA . MET A 1 127 ? 2.194 -5.159 -11.305 1.00 72.44 127 MET A CA 1
ATOM 1007 C C . MET A 1 127 ? 2.142 -3.697 -11.788 1.00 72.44 127 MET A C 1
ATOM 1009 O O . MET A 1 127 ? 1.050 -3.142 -11.894 1.00 72.44 127 MET A O 1
ATOM 1013 N N . TYR A 1 128 ? 3.290 -3.079 -12.092 1.00 72.94 128 TYR A N 1
ATOM 1014 C CA . TYR A 1 128 ? 3.387 -1.702 -12.596 1.00 72.94 128 TYR A CA 1
ATOM 1015 C C . TYR A 1 128 ? 3.578 -1.601 -14.123 1.00 72.94 128 TYR A C 1
ATOM 1017 O O . TYR A 1 128 ? 3.744 -0.496 -14.635 1.00 72.94 128 TYR A O 1
ATOM 1025 N N . CYS A 1 129 ? 3.544 -2.708 -14.875 1.00 73.19 129 CYS A N 1
ATOM 1026 C CA . CYS A 1 129 ? 3.804 -2.685 -16.319 1.00 73.19 129 CYS A CA 1
ATOM 1027 C C . CYS A 1 129 ? 2.663 -2.109 -17.186 1.00 73.19 129 CYS A C 1
ATOM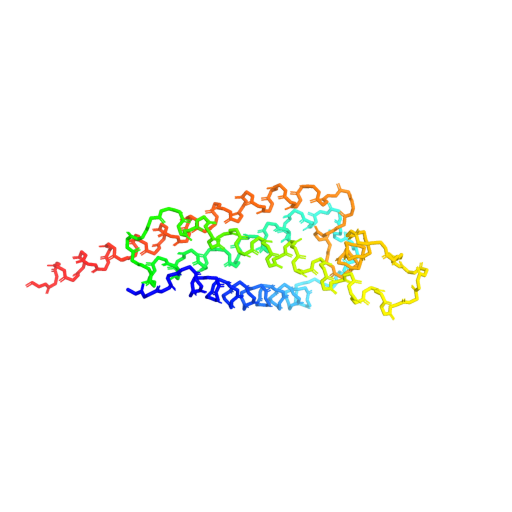 1029 O O . CYS A 1 129 ? 1.473 -2.274 -16.905 1.00 73.19 129 CYS A O 1
ATOM 1031 N N . SER A 1 130 ? 3.057 -1.415 -18.265 1.00 55.66 130 SER A N 1
ATOM 1032 C CA . SER A 1 130 ? 2.306 -0.378 -19.004 1.00 55.66 130 SER A CA 1
ATOM 1033 C C . SER A 1 130 ? 0.989 -0.790 -19.675 1.00 55.66 130 SER A C 1
ATOM 1035 O O . SER A 1 130 ? 0.162 0.078 -19.931 1.00 55.66 130 SER A O 1
ATOM 1037 N N . GLY A 1 131 ? 0.730 -2.079 -19.905 1.00 57.62 131 GLY A N 1
ATOM 1038 C CA . GLY A 1 131 ? -0.579 -2.539 -20.394 1.00 57.62 131 GLY A CA 1
ATOM 1039 C C . GLY A 1 131 ? -1.686 -2.489 -19.334 1.00 57.62 131 GLY A C 1
ATOM 1040 O O . GLY A 1 131 ? -2.867 -2.565 -19.664 1.00 57.62 131 GLY A O 1
ATOM 1041 N N . PHE A 1 132 ? -1.311 -2.377 -18.054 1.00 56.06 132 PHE A N 1
ATOM 1042 C CA . PHE A 1 132 ? -2.186 -2.750 -16.944 1.00 56.06 132 PHE A CA 1
ATOM 1043 C C . PHE A 1 132 ? -2.086 -1.843 -15.710 1.00 56.06 132 PHE A C 1
ATOM 1045 O O . PHE A 1 132 ? -2.735 -2.114 -14.697 1.00 56.06 132 PHE A O 1
ATOM 1052 N N . VAL A 1 133 ? -1.348 -0.728 -15.798 1.00 64.81 133 VAL A N 1
ATOM 1053 C CA . VAL A 1 133 ? -1.268 0.293 -14.736 1.00 64.81 133 VAL A CA 1
ATOM 1054 C C . VAL A 1 133 ? -2.665 0.774 -14.350 1.00 64.81 133 VAL A C 1
ATOM 1056 O O . VAL A 1 133 ? -3.014 0.749 -13.175 1.00 64.81 133 VAL A O 1
ATOM 1059 N N . GLU A 1 134 ? -3.517 1.118 -15.318 1.00 67.81 134 GLU A N 1
ATOM 1060 C CA . GLU A 1 134 ? -4.892 1.554 -15.035 1.00 67.81 134 GLU A CA 1
ATOM 1061 C C . GLU A 1 134 ? -5.685 0.498 -14.261 1.00 67.81 134 GLU A C 1
ATOM 1063 O O . GLU A 1 134 ? -6.379 0.816 -13.296 1.00 67.81 134 GLU A O 1
ATOM 1068 N N . SER A 1 135 ? -5.520 -0.775 -14.623 1.00 69.31 135 SER A N 1
ATOM 1069 C CA . SER A 1 135 ? -6.182 -1.887 -13.946 1.00 69.31 135 SER A CA 1
ATOM 1070 C C . SER A 1 135 ? -5.651 -2.088 -12.524 1.00 69.31 135 SER A C 1
ATOM 1072 O O . SER A 1 135 ? -6.445 -2.291 -11.612 1.00 69.31 135 SER A O 1
ATOM 1074 N N . TYR A 1 136 ? -4.345 -1.961 -12.282 1.00 73.56 136 TYR A N 1
ATOM 1075 C CA . TYR A 1 136 ? -3.790 -1.978 -10.924 1.00 73.56 136 TYR A CA 1
ATOM 1076 C C . TYR A 1 136 ? -4.261 -0.777 -10.088 1.00 73.56 136 TYR A C 1
ATOM 1078 O O . TYR A 1 136 ? -4.539 -0.904 -8.893 1.00 73.56 136 TYR A O 1
ATOM 1086 N N . TYR A 1 137 ? -4.377 0.408 -10.688 1.00 77.94 137 TYR A N 1
ATOM 1087 C CA . TYR A 1 137 ? -4.898 1.599 -10.015 1.00 77.94 137 TYR A CA 1
ATOM 1088 C C . TYR A 1 137 ? -6.395 1.506 -9.729 1.00 77.94 137 TYR A C 1
ATOM 1090 O O . TYR A 1 137 ? -6.815 1.947 -8.667 1.00 77.94 137 TYR A O 1
ATOM 1098 N N . LEU A 1 138 ? -7.193 0.886 -10.591 1.00 78.81 138 LEU A N 1
ATOM 1099 C CA . LEU A 1 138 ? -8.624 0.685 -10.360 1.00 78.81 138 LEU A CA 1
ATOM 1100 C C . LEU A 1 138 ? -8.891 -0.491 -9.415 1.00 78.81 138 LEU A C 1
ATOM 1102 O O . LEU A 1 138 ? -9.427 -0.306 -8.321 1.00 78.81 138 LEU A O 1
ATOM 1106 N N . TRP A 1 139 ? -8.493 -1.698 -9.815 1.00 77.38 139 TRP A N 1
ATOM 1107 C CA . TRP A 1 139 ? -8.796 -2.932 -9.091 1.00 77.38 139 TRP A CA 1
ATOM 1108 C C . TRP A 1 139 ? -8.007 -3.061 -7.798 1.00 77.38 139 TRP A C 1
ATOM 1110 O O . TRP A 1 139 ? -8.575 -3.491 -6.798 1.00 77.38 139 TRP A O 1
ATOM 1120 N N . GLY A 1 140 ? -6.741 -2.631 -7.786 1.00 79.06 140 GLY A N 1
ATOM 1121 C CA . GLY A 1 140 ? -5.950 -2.569 -6.557 1.00 79.06 140 GLY A CA 1
ATOM 1122 C C . GLY A 1 140 ? -6.607 -1.643 -5.537 1.00 79.06 140 GLY A C 1
ATOM 1123 O O . GLY A 1 140 ? -6.890 -2.060 -4.424 1.00 79.06 140 GLY A O 1
ATOM 1124 N N . THR A 1 141 ? -7.008 -0.435 -5.941 1.00 81.81 141 THR A N 1
ATOM 1125 C CA . THR A 1 141 ? -7.685 0.512 -5.033 1.00 81.81 141 THR A CA 1
ATOM 1126 C C . THR A 1 141 ? -9.022 -0.012 -4.525 1.00 81.81 141 THR A C 1
ATOM 1128 O O . THR A 1 141 ? -9.321 0.103 -3.335 1.00 81.81 141 THR A O 1
ATOM 1131 N N . ALA A 1 142 ? -9.829 -0.615 -5.401 1.00 83.81 142 ALA A N 1
ATOM 1132 C CA . ALA A 1 142 ? -11.078 -1.247 -4.994 1.00 83.81 142 ALA A CA 1
ATOM 1133 C C . ALA A 1 142 ? -10.822 -2.368 -3.971 1.00 83.81 142 ALA A C 1
ATOM 1135 O O . ALA A 1 142 ? -11.472 -2.411 -2.923 1.00 83.81 142 ALA A O 1
ATOM 1136 N N . ALA A 1 143 ? -9.829 -3.225 -4.228 1.00 85.19 143 ALA A N 1
ATOM 1137 C CA . ALA A 1 143 ? -9.424 -4.291 -3.321 1.00 85.19 143 ALA A CA 1
ATOM 1138 C C . ALA A 1 143 ? -8.904 -3.744 -1.981 1.00 85.19 143 ALA A C 1
ATOM 1140 O O . ALA A 1 143 ? -9.294 -4.264 -0.934 1.00 85.19 143 ALA A O 1
ATOM 1141 N N . SER A 1 144 ? -8.112 -2.668 -1.979 1.00 86.44 144 SER A N 1
ATOM 1142 C CA . SER A 1 144 ? -7.633 -1.989 -0.770 1.00 86.44 144 SER A CA 1
ATOM 1143 C C . SER A 1 144 ? -8.785 -1.495 0.097 1.00 86.44 144 SER A C 1
ATOM 1145 O O . SER A 1 144 ? -8.828 -1.786 1.292 1.00 86.44 144 SER A O 1
ATOM 1147 N N . LEU A 1 145 ? -9.761 -0.796 -0.491 1.00 86.19 145 LEU A N 1
ATOM 1148 C CA . LEU A 1 145 ? -10.921 -0.272 0.239 1.00 86.19 145 LEU A CA 1
ATOM 1149 C C . LEU A 1 145 ? -11.742 -1.395 0.883 1.00 86.19 145 LEU A C 1
ATOM 1151 O O . LEU A 1 145 ? -12.071 -1.324 2.072 1.00 86.19 145 LEU A O 1
ATOM 1155 N N . VAL A 1 146 ? -12.026 -2.453 0.118 1.00 88.44 146 VAL A N 1
ATOM 1156 C CA . VAL A 1 146 ? -12.732 -3.640 0.621 1.00 88.44 146 VAL A CA 1
ATOM 1157 C C . VAL A 1 146 ? -11.929 -4.311 1.735 1.00 88.44 146 VAL A C 1
ATOM 1159 O O . VAL A 1 146 ? -12.500 -4.689 2.756 1.00 88.44 146 VAL A O 1
ATOM 1162 N N . SER A 1 147 ? -10.609 -4.401 1.591 1.00 89.25 147 SER A N 1
ATOM 1163 C CA . SER A 1 147 ? -9.711 -5.050 2.549 1.00 89.25 147 SER A CA 1
ATOM 1164 C C . SER A 1 147 ? -9.642 -4.325 3.889 1.00 89.25 147 SER A C 1
ATOM 1166 O O . SER A 1 147 ? -9.772 -4.963 4.936 1.00 89.25 147 SER A O 1
ATOM 1168 N N . VAL A 1 148 ? -9.523 -2.992 3.890 1.00 87.50 148 VAL A N 1
ATOM 1169 C CA . VAL A 1 148 ? -9.572 -2.201 5.135 1.00 87.50 148 VAL A CA 1
ATOM 1170 C C . VAL A 1 148 ? -10.910 -2.397 5.847 1.00 87.50 148 VAL A C 1
ATOM 1172 O O . VAL A 1 148 ? -10.966 -2.556 7.075 1.00 87.50 148 VAL A O 1
ATOM 1175 N N . TYR A 1 149 ? -12.005 -2.401 5.086 1.00 85.88 149 TYR A N 1
ATOM 1176 C CA . TYR A 1 149 ? -13.332 -2.609 5.647 1.00 85.88 149 TYR A CA 1
ATOM 1177 C C . TYR A 1 149 ? -13.495 -4.027 6.214 1.00 85.88 149 TYR A C 1
ATOM 1179 O O . TYR A 1 149 ? -13.950 -4.190 7.348 1.00 85.88 149 TYR A O 1
ATOM 1187 N N . ALA A 1 150 ? -13.041 -5.047 5.485 1.00 89.00 150 ALA A N 1
ATOM 1188 C CA . ALA A 1 150 ? -13.040 -6.435 5.933 1.00 89.00 150 ALA A CA 1
ATOM 1189 C C . ALA A 1 150 ? -12.230 -6.615 7.227 1.00 89.00 150 ALA A C 1
ATOM 1191 O O . ALA A 1 150 ? -12.735 -7.196 8.188 1.00 89.00 150 ALA A O 1
ATOM 1192 N N . GLY A 1 151 ? -11.026 -6.040 7.310 1.00 87.44 151 GLY A N 1
ATOM 1193 C CA . GLY A 1 151 ? -10.206 -6.055 8.526 1.00 87.44 151 GLY A CA 1
ATOM 1194 C C . GLY A 1 151 ? -10.918 -5.446 9.737 1.00 87.44 151 GLY A C 1
ATOM 1195 O O . GLY A 1 151 ? -10.898 -6.003 10.838 1.00 87.44 151 GLY A O 1
ATOM 1196 N N . THR A 1 152 ? -11.635 -4.342 9.516 1.00 85.81 152 THR A N 1
ATOM 1197 C CA . THR A 1 152 ? -12.468 -3.700 10.544 1.00 85.81 152 THR A CA 1
ATOM 1198 C C . THR A 1 152 ? -13.580 -4.637 11.038 1.00 85.81 152 THR A C 1
ATOM 1200 O O . THR A 1 152 ? -13.802 -4.764 12.247 1.00 85.81 152 THR A O 1
ATOM 1203 N N . LEU A 1 153 ? -14.282 -5.312 10.120 1.00 87.19 153 LEU A N 1
ATOM 1204 C CA . LEU A 1 153 ? -15.360 -6.249 10.452 1.00 87.19 153 LEU A CA 1
ATOM 1205 C C . LEU A 1 153 ? -14.855 -7.480 11.211 1.00 87.19 153 LEU A C 1
ATOM 1207 O O . LEU A 1 153 ? -15.481 -7.881 12.195 1.00 87.19 153 LEU A O 1
ATOM 1211 N N . ILE A 1 154 ? -13.716 -8.043 10.797 1.00 88.62 154 ILE A N 1
ATOM 1212 C CA . ILE A 1 154 ? -13.086 -9.191 11.458 1.00 88.62 154 ILE A CA 1
ATOM 1213 C C . ILE A 1 154 ? -12.790 -8.848 12.921 1.00 88.62 154 ILE A C 1
ATOM 1215 O O . ILE A 1 154 ? -13.260 -9.539 13.828 1.00 88.62 154 ILE A O 1
ATOM 1219 N N . CYS A 1 155 ? -12.098 -7.736 13.185 1.00 87.00 155 CYS A N 1
ATOM 1220 C CA . CYS A 1 155 ? -11.781 -7.338 14.558 1.00 87.00 155 CYS A CA 1
ATOM 1221 C C . CYS A 1 155 ? -13.025 -7.001 15.391 1.00 87.00 155 CYS A C 1
ATOM 1223 O O . CYS A 1 155 ? -13.075 -7.326 16.581 1.00 87.00 155 CYS A O 1
ATOM 1225 N N . ARG A 1 156 ? -14.055 -6.397 14.784 1.00 84.81 156 ARG A N 1
ATOM 1226 C CA . ARG A 1 156 ? -15.339 -6.167 15.459 1.00 84.81 156 ARG A CA 1
ATOM 1227 C C . ARG A 1 156 ? -15.982 -7.481 15.904 1.00 84.81 156 ARG A C 1
ATOM 1229 O O . ARG A 1 156 ? -16.399 -7.573 17.057 1.00 84.81 156 ARG A O 1
ATOM 1236 N N . SER A 1 157 ? -16.037 -8.471 15.013 1.00 86.38 157 SER A N 1
ATOM 1237 C CA . SER A 1 157 ? -16.616 -9.795 15.283 1.00 86.38 157 SER A CA 1
ATOM 1238 C C . SER A 1 157 ? -15.872 -10.537 16.400 1.00 86.38 157 SER A C 1
ATOM 1240 O O . SER A 1 157 ? -16.485 -11.080 17.328 1.00 86.38 157 SER A O 1
ATOM 1242 N N . LEU A 1 158 ? -14.536 -10.493 16.370 1.00 86.00 158 LEU A N 1
ATOM 1243 C CA . LEU A 1 158 ? -13.693 -11.102 17.400 1.00 86.00 158 LEU A CA 1
ATOM 1244 C C . LEU A 1 158 ? -13.952 -10.480 18.777 1.00 86.00 158 LEU A C 1
ATOM 1246 O O . LEU A 1 158 ? -14.131 -11.199 19.762 1.00 86.00 158 LEU A O 1
ATOM 1250 N N . ARG A 1 159 ? -14.066 -9.148 18.847 1.00 83.31 159 ARG A N 1
ATOM 1251 C CA . ARG A 1 159 ? -14.342 -8.438 20.103 1.00 83.31 159 ARG A CA 1
ATOM 1252 C C . ARG A 1 159 ? -15.720 -8.773 20.672 1.00 83.31 159 ARG A C 1
ATOM 1254 O O . ARG A 1 159 ? -15.835 -9.015 21.870 1.00 83.31 159 ARG A O 1
ATOM 1261 N N . THR A 1 160 ? -16.759 -8.814 19.836 1.00 83.00 160 THR A N 1
ATOM 1262 C CA . THR A 1 160 ? -18.112 -9.187 20.283 1.00 83.00 16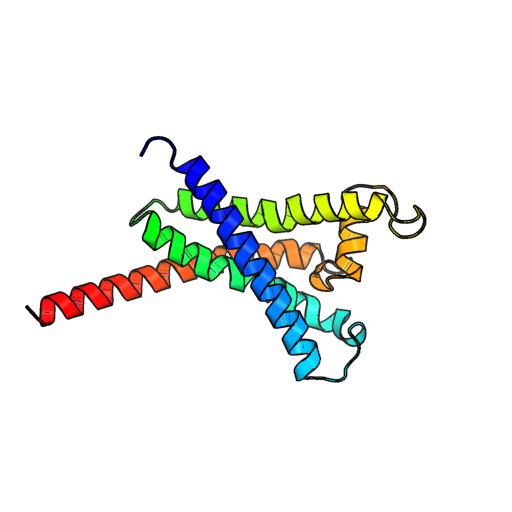0 THR A CA 1
ATOM 1263 C C . THR A 1 160 ? -18.173 -10.618 20.801 1.00 83.00 160 THR A C 1
ATOM 1265 O O . THR A 1 160 ? -18.804 -10.871 21.824 1.00 83.00 160 THR A O 1
ATOM 1268 N N . THR A 1 161 ? -17.475 -11.541 20.137 1.00 84.06 161 THR A N 1
ATOM 1269 C CA . THR A 1 161 ? -17.393 -12.943 20.565 1.00 84.06 161 THR A CA 1
ATOM 1270 C C . THR A 1 161 ? -16.669 -13.074 21.906 1.00 84.06 161 THR A C 1
ATOM 1272 O O . THR A 1 161 ? -17.128 -13.809 22.778 1.00 84.06 161 THR A O 1
ATOM 1275 N N . SER A 1 162 ? -15.581 -12.321 22.104 1.00 80.31 162 SER A N 1
ATOM 1276 C CA . SER A 1 162 ? -14.839 -12.293 23.371 1.00 80.31 162 SER A CA 1
ATOM 1277 C C . SER A 1 162 ? -15.701 -11.802 24.535 1.00 80.31 162 SER A C 1
ATOM 1279 O O . SER A 1 162 ? -15.762 -12.463 25.564 1.00 80.31 162 SER A O 1
ATOM 1281 N N . MET A 1 163 ? -16.416 -10.684 24.360 1.00 81.19 163 MET A N 1
ATOM 1282 C CA . MET A 1 163 ? -17.285 -10.128 25.408 1.00 81.19 163 MET A CA 1
ATOM 1283 C C . MET A 1 163 ? -18.437 -11.067 25.778 1.00 81.19 163 MET A C 1
ATOM 1285 O O . MET A 1 163 ? -18.843 -11.123 26.934 1.00 81.19 163 MET A O 1
ATOM 1289 N N . LYS A 1 164 ? -18.981 -11.800 24.797 1.00 83.19 164 LYS A N 1
ATOM 1290 C CA . LYS A 1 164 ? -20.028 -12.792 25.053 1.00 83.19 164 LYS A CA 1
ATOM 1291 C C . LYS A 1 164 ? -19.500 -13.937 25.923 1.00 83.19 164 LYS A C 1
ATOM 1293 O O . LYS A 1 164 ? -20.123 -14.253 26.924 1.00 83.19 164 LYS A O 1
ATOM 1298 N N . LYS A 1 165 ? -18.323 -14.487 25.593 1.00 80.12 165 LYS A N 1
ATOM 1299 C CA . LYS A 1 165 ? -17.677 -15.542 26.394 1.00 80.12 165 LYS A CA 1
ATOM 1300 C C . LYS A 1 165 ? -17.380 -15.106 27.829 1.00 80.12 165 LYS A C 1
ATOM 1302 O O . LYS A 1 165 ? -17.552 -15.903 28.737 1.00 80.12 165 LYS A O 1
ATOM 1307 N N . GLU A 1 166 ? -16.933 -13.867 28.024 1.00 79.38 166 GLU A N 1
ATOM 1308 C CA . GLU A 1 166 ? -16.641 -13.325 29.357 1.00 79.38 166 GLU A CA 1
ATOM 1309 C C . GLU A 1 166 ? -17.912 -13.203 30.208 1.00 79.38 166 GLU A C 1
ATOM 1311 O O . GLU A 1 166 ? -17.908 -13.584 31.372 1.00 79.38 166 GLU A O 1
ATOM 1316 N N . LYS A 1 1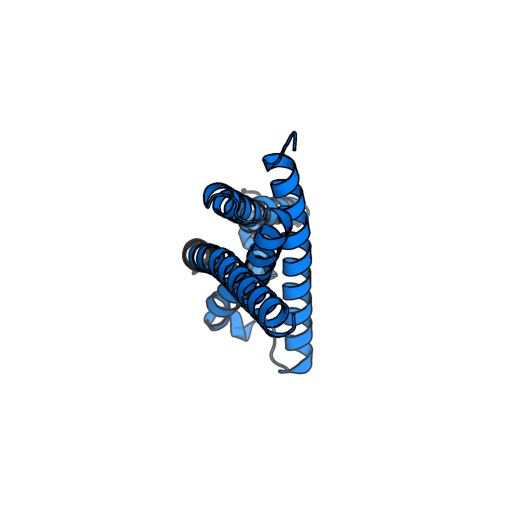67 ? -19.019 -12.762 29.600 1.00 77.88 167 LYS A N 1
ATOM 1317 C CA . LYS A 1 167 ? -20.326 -12.672 30.261 1.00 77.88 167 LYS A CA 1
ATOM 1318 C C . LYS A 1 167 ? -20.941 -14.040 30.577 1.00 77.88 167 LYS A C 1
ATOM 1320 O O . LYS A 1 167 ? -21.635 -14.169 31.574 1.00 77.88 167 LYS A O 1
ATOM 1325 N N . ASP A 1 168 ? -20.715 -15.040 29.729 1.00 83.00 168 ASP A N 1
ATOM 1326 C CA . ASP A 1 168 ? -21.208 -16.405 29.953 1.00 83.00 168 ASP A CA 1
ATOM 1327 C C . ASP A 1 168 ? -20.373 -17.159 31.020 1.00 83.00 168 ASP A C 1
ATOM 1329 O O . ASP A 1 168 ? -20.794 -18.212 31.494 1.00 83.00 168 ASP A O 1
ATOM 1333 N N . ALA A 1 169 ? -19.194 -16.639 31.391 1.00 75.31 169 ALA A N 1
ATOM 1334 C CA . ALA A 1 169 ? -18.286 -17.214 32.390 1.00 75.31 169 ALA A CA 1
ATOM 1335 C C . ALA A 1 169 ? -18.363 -16.543 33.780 1.00 75.31 169 ALA A C 1
ATOM 1337 O O . ALA A 1 169 ? -17.706 -17.017 34.709 1.00 75.31 169 ALA A O 1
ATOM 1338 N N . SER A 1 170 ? -19.126 -15.451 33.909 1.00 66.06 170 SER A N 1
ATOM 1339 C CA . SER A 1 170 ? -19.370 -14.691 35.147 1.00 66.06 170 SER A CA 1
ATOM 1340 C C . SER A 1 170 ? -20.741 -14.993 35.734 1.00 66.06 170 SER A C 1
ATOM 1342 O O . SER A 1 170 ? -20.829 -15.163 36.967 1.00 66.06 170 SER A O 1
#

Foldseek 3Di:
DPPPLVVLLVLLLVLLVVQLVVLVVCVVVCVVPPDPDDPPPCLVPCLLVSLLSSLQRSLLQSLQVCCVVVPPDDPVSLVSSLVSSCCVVVPVQQVVLLVVLVVDDCVQQHNDPSRSSLSSCCVVPSNSDDVCVVVSNVVSSVSSSVNSVNSNVVNVVVVVVVVVVVVVVD

Sequence (170 aa):
MQYPWIRITLLSCWLFGGFYLLTFFVTAMSYSLIWRIPADMFRDVSWIFYGVLFSVLPYVPMGGLLYSYLGRRPLILTVHAAGVGFLVEKGIGVFLAAMMASGFPSSWYGQDYPGSGHALLCEELPMYCSGFVESYYLWGTAASLVSVYAGTLICRSLRTTSMKKEKDAS

Radius of gyration: 18.79 Å; Cα contacts (8 Å, |Δi|>4): 178; chains: 1; bounding box: 43×39×57 Å

Organism: NCBI:txid1116391

pLDDT: mean 75.38, std 11.08, range [42.97, 89.25]

Solvent-accessible surface area (backbone atoms only — not comparable to full-atom values): 8913 Å² total; per-residue (Å²): 126,98,58,66,65,64,53,43,49,54,49,30,52,52,45,32,53,53,36,46,51,48,51,49,51,52,51,60,52,48,46,77,70,72,49,103,62,69,87,73,81,43,50,88,74,39,24,64,58,50,26,38,46,67,22,27,64,25,26,22,58,46,18,25,52,48,36,69,78,59,48,98,59,61,70,65,59,59,51,48,36,50,51,48,38,47,43,47,61,70,44,49,46,35,51,52,31,27,58,55,31,64,74,44,66,64,88,76,43,43,87,47,83,65,58,9,4,36,49,47,38,20,76,82,36,48,38,41,32,88,95,38,38,68,53,34,59,50,53,15,48,52,39,24,56,52,20,25,51,50,17,31,50,52,47,51,53,53,52,55,53,50,55,50,53,54,63,76,74,107

Secondary structure (DSSP, 8-state):
---HHHHHHHHHHHHHHHHHHHHHHHHHHHHHHH----TTTTHHHHHHHHHHHHHHTTHHHHHHHHHHHHSS--HHHHHHHHHHHHIIIIIIHHHHHHHHHTTS-HHHH-S-TTHHHHHHHHHH-GGG-TTSHHHIIIIIHHHHHHHHHHHHHHHHHHHHHHHHHHHHT-